Protein AF-A0A8S3D361-F1 (afdb_monomer_lite)

Structure (mmCIF, N/CA/C/O backbone):
data_AF-A0A8S3D361-F1
#
_entry.id   AF-A0A8S3D361-F1
#
loop_
_atom_site.group_PDB
_atom_site.id
_atom_site.type_symbol
_atom_site.label_atom_id
_atom_site.label_alt_id
_atom_site.label_comp_id
_atom_site.label_asym_id
_atom_site.label_entity_id
_atom_site.label_seq_id
_atom_site.pdbx_PDB_ins_code
_atom_site.Cartn_x
_atom_site.Cartn_y
_atom_site.Cartn_z
_atom_site.occupancy
_atom_site.B_iso_or_equiv
_atom_site.auth_seq_id
_atom_site.auth_comp_id
_atom_site.auth_asym_id
_atom_site.auth_atom_id
_atom_site.pdbx_PDB_model_num
ATOM 1 N N . MET A 1 1 ? -18.972 2.897 5.298 1.00 60.41 1 MET A N 1
ATOM 2 C CA . MET A 1 1 ? -17.776 2.309 4.653 1.00 60.41 1 MET A CA 1
ATOM 3 C C . MET A 1 1 ? -16.632 3.283 4.858 1.00 60.41 1 MET A C 1
ATOM 5 O O . MET A 1 1 ? -16.782 4.421 4.443 1.00 60.41 1 MET A O 1
ATOM 9 N N . CYS A 1 2 ? -15.546 2.868 5.508 1.00 86.06 2 CYS A N 1
ATOM 10 C CA . CYS A 1 2 ? -14.348 3.692 5.681 1.00 86.06 2 CYS A CA 1
ATOM 11 C C . CYS A 1 2 ? -13.215 3.032 4.894 1.00 86.06 2 CYS A C 1
ATOM 13 O O . CYS A 1 2 ? -12.885 1.878 5.159 1.00 86.06 2 CYS A O 1
ATOM 15 N N . ARG A 1 3 ? -12.680 3.737 3.897 1.00 91.31 3 ARG A N 1
ATOM 16 C CA . ARG A 1 3 ? -11.553 3.315 3.059 1.00 91.31 3 ARG A CA 1
ATOM 17 C C . ARG A 1 3 ? -10.624 4.513 2.948 1.00 91.31 3 ARG A C 1
ATOM 19 O O . ARG A 1 3 ? -11.101 5.614 2.685 1.00 91.31 3 ARG A O 1
ATOM 26 N N . ILE A 1 4 ? -9.338 4.304 3.186 1.00 92.56 4 ILE A N 1
ATOM 27 C CA . ILE A 1 4 ? -8.322 5.356 3.133 1.00 92.56 4 ILE A CA 1
ATOM 28 C C . ILE A 1 4 ? -7.396 5.094 1.952 1.00 92.56 4 ILE A C 1
ATOM 30 O O . ILE A 1 4 ? -7.298 3.968 1.483 1.00 92.56 4 ILE A O 1
ATOM 34 N N . TYR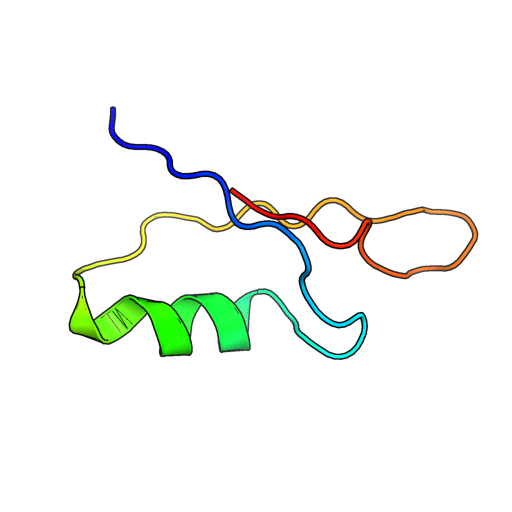 A 1 5 ? -6.753 6.139 1.4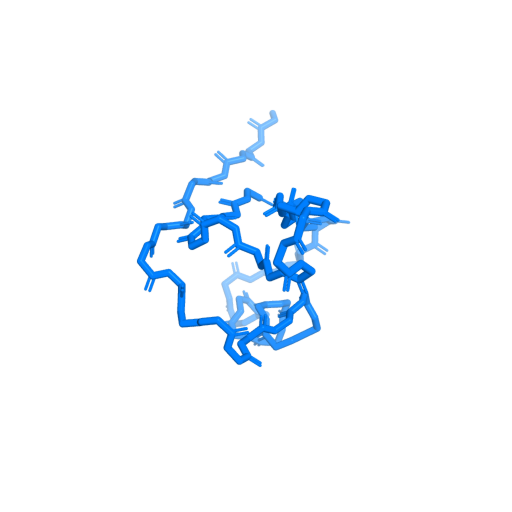46 1.00 93.69 5 TYR A N 1
ATOM 35 C CA . TYR A 1 5 ? -5.719 6.014 0.427 1.00 93.69 5 TYR A CA 1
ATOM 36 C C . TYR A 1 5 ? -4.350 6.133 1.089 1.00 93.69 5 TYR A C 1
ATOM 38 O O . TYR A 1 5 ? -4.127 7.041 1.890 1.00 93.69 5 TYR A O 1
ATOM 46 N N . ILE A 1 6 ? -3.437 5.237 0.729 1.00 93.62 6 ILE A N 1
ATOM 47 C CA . ILE A 1 6 ? -2.050 5.248 1.184 1.00 93.62 6 ILE A CA 1
ATOM 48 C C . ILE A 1 6 ? -1.177 5.355 -0.066 1.00 93.62 6 ILE A C 1
ATOM 50 O O . ILE A 1 6 ? -1.155 4.440 -0.886 1.00 93.62 6 ILE A O 1
ATOM 54 N N . GLY A 1 7 ? -0.482 6.480 -0.232 1.00 94.31 7 GLY A N 1
ATOM 55 C CA . GLY A 1 7 ? 0.425 6.727 -1.356 1.00 94.31 7 GLY A CA 1
ATOM 56 C C . GLY A 1 7 ? 1.895 6.701 -0.945 1.00 94.31 7 GLY A C 1
ATOM 57 O O . GLY A 1 7 ? 2.215 6.666 0.240 1.00 94.31 7 GLY A O 1
ATOM 58 N N . SER A 1 8 ? 2.787 6.767 -1.936 1.00 93.50 8 SER A N 1
ATOM 59 C CA . SER A 1 8 ? 4.245 6.796 -1.737 1.00 93.50 8 SER A CA 1
ATOM 60 C C . SER A 1 8 ? 4.783 5.594 -0.945 1.00 93.50 8 SER A C 1
ATOM 62 O O . SER A 1 8 ? 5.703 5.719 -0.135 1.00 93.50 8 SER A O 1
ATOM 64 N N . ILE A 1 9 ? 4.203 4.418 -1.180 1.00 93.31 9 ILE A N 1
ATOM 65 C CA . ILE A 1 9 ? 4.624 3.161 -0.561 1.00 93.31 9 ILE A CA 1
ATOM 66 C C . ILE A 1 9 ? 5.914 2.690 -1.245 1.00 93.31 9 ILE A C 1
ATOM 68 O O . ILE A 1 9 ? 5.958 2.577 -2.471 1.00 93.31 9 ILE A O 1
ATOM 72 N N . ASN A 1 10 ? 6.950 2.393 -0.461 1.00 92.50 10 ASN A N 1
ATOM 73 C CA . ASN A 1 10 ? 8.189 1.785 -0.954 1.00 92.50 10 ASN A CA 1
ATOM 74 C C . ASN A 1 10 ? 7.911 0.379 -1.519 1.00 92.50 10 ASN A C 1
ATOM 76 O O . ASN A 1 10 ? 7.232 -0.390 -0.851 1.00 92.50 10 ASN A O 1
ATOM 80 N N . PHE A 1 11 ? 8.473 0.054 -2.693 1.00 90.06 11 PHE A N 1
ATOM 81 C CA . PHE A 1 11 ? 8.337 -1.218 -3.427 1.00 90.06 11 PHE A CA 1
ATOM 82 C C . PHE A 1 11 ? 8.658 -2.494 -2.630 1.00 90.06 11 PHE A C 1
ATOM 84 O O . PHE A 1 11 ? 8.260 -3.582 -3.041 1.00 90.06 11 PHE A O 1
ATOM 91 N N . GLU A 1 12 ? 9.401 -2.374 -1.532 1.00 89.31 12 GLU A N 1
ATOM 92 C CA . GLU A 1 12 ? 9.739 -3.489 -0.637 1.00 89.31 12 GLU A CA 1
ATOM 93 C C . GLU A 1 12 ? 8.623 -3.816 0.368 1.00 89.31 12 GLU A C 1
ATOM 95 O O . GLU A 1 12 ? 8.643 -4.875 0.997 1.00 89.31 12 GLU A O 1
ATOM 100 N N . LEU A 1 13 ? 7.643 -2.921 0.535 1.00 91.38 13 LEU A N 1
ATOM 101 C CA . LEU A 1 13 ? 6.547 -3.113 1.475 1.00 91.38 13 LEU A CA 1
ATOM 102 C C . LEU A 1 13 ? 5.478 -4.032 0.891 1.00 91.38 13 LEU A C 1
ATOM 104 O O . LEU A 1 13 ? 5.076 -3.937 -0.266 1.00 91.38 13 LEU A O 1
ATOM 108 N N . ASN A 1 14 ? 4.955 -4.902 1.746 1.00 90.44 14 ASN A N 1
ATOM 109 C CA . ASN A 1 14 ? 3.865 -5.800 1.401 1.00 90.44 14 ASN A CA 1
ATOM 110 C C . ASN A 1 14 ? 2.615 -5.516 2.246 1.00 90.44 14 ASN A C 1
ATOM 112 O O . ASN A 1 14 ? 2.601 -4.699 3.171 1.00 90.44 14 ASN A O 1
ATOM 116 N N . GLU A 1 15 ? 1.538 -6.223 1.921 1.00 91.69 15 GLU A N 1
ATOM 117 C CA . GLU A 1 15 ? 0.241 -6.054 2.569 1.00 91.69 15 GLU A CA 1
ATOM 118 C C . GLU A 1 15 ? 0.282 -6.328 4.087 1.00 91.69 15 GLU A C 1
ATOM 120 O O . GLU A 1 15 ? -0.395 -5.654 4.865 1.00 91.69 15 GLU A O 1
ATOM 125 N N . ALA A 1 16 ? 1.102 -7.290 4.524 1.00 92.44 16 ALA A N 1
ATOM 126 C CA . ALA A 1 16 ? 1.242 -7.645 5.934 1.00 92.44 16 ALA A CA 1
ATOM 127 C C . ALA A 1 16 ? 1.914 -6.522 6.738 1.00 92.44 16 ALA A C 1
ATOM 129 O O . ALA A 1 16 ? 1.436 -6.170 7.817 1.00 92.44 16 ALA A O 1
ATOM 130 N N . MET A 1 17 ? 2.963 -5.909 6.181 1.00 93.69 17 MET A N 1
ATOM 131 C CA . MET A 1 17 ? 3.644 -4.763 6.789 1.00 93.69 17 MET A CA 1
ATOM 132 C C . MET A 1 17 ? 2.709 -3.559 6.917 1.00 93.69 17 MET A C 1
ATOM 134 O O . MET A 1 17 ? 2.695 -2.905 7.958 1.00 93.69 17 MET A O 1
ATOM 138 N N . LEU A 1 18 ? 1.872 -3.302 5.905 1.00 93.25 18 LEU A N 1
ATOM 139 C CA . LEU A 1 18 ? 0.848 -2.258 5.990 1.00 93.25 18 LEU A CA 1
ATOM 140 C C . LEU A 1 18 ? -0.175 -2.573 7.087 1.00 93.25 18 LEU A C 1
ATOM 142 O O . LEU A 1 18 ? -0.429 -1.729 7.939 1.00 93.25 18 LEU A O 1
ATOM 146 N N . LYS A 1 19 ? -0.718 -3.794 7.149 1.00 93.19 19 LYS A N 1
ATOM 147 C CA . LYS A 1 19 ? -1.651 -4.171 8.228 1.00 93.19 19 LYS A CA 1
ATOM 148 C C . LYS A 1 19 ? -1.040 -3.979 9.615 1.00 93.19 19 LYS A C 1
ATOM 150 O O . LYS A 1 19 ? -1.716 -3.466 10.503 1.00 93.19 19 LYS A O 1
ATOM 155 N N . GLN A 1 20 ? 0.227 -4.349 9.793 1.00 94.56 20 GLN A N 1
ATOM 156 C CA . GLN A 1 20 ? 0.943 -4.160 11.051 1.00 94.56 20 GLN A CA 1
ATOM 157 C C . GLN A 1 20 ? 1.140 -2.675 11.386 1.00 94.56 20 GLN A C 1
ATOM 159 O O . GLN A 1 20 ? 0.907 -2.274 12.522 1.00 94.56 20 GLN A O 1
ATOM 164 N N . ALA A 1 21 ? 1.510 -1.849 10.404 1.00 93.75 21 ALA A N 1
ATOM 165 C CA . ALA A 1 21 ? 1.685 -0.410 10.596 1.00 93.75 21 ALA A CA 1
ATOM 166 C C . ALA A 1 21 ? 0.377 0.296 10.991 1.00 93.75 21 ALA A C 1
ATOM 168 O O . ALA A 1 21 ? 0.402 1.247 11.770 1.00 93.75 21 ALA A O 1
ATOM 169 N N . PHE A 1 22 ? -0.765 -0.180 10.481 1.00 93.31 22 PHE A N 1
ATOM 170 C CA . PHE A 1 22 ? -2.072 0.423 10.745 1.00 93.31 22 PHE A CA 1
ATOM 171 C C . PHE A 1 22 ? -2.833 -0.184 11.937 1.00 93.31 22 PHE A C 1
ATOM 173 O O . PHE A 1 22 ? -3.822 0.403 12.374 1.00 93.31 22 PHE A O 1
ATOM 180 N N . GLN A 1 23 ? -2.364 -1.298 12.516 1.00 93.00 23 GLN A N 1
ATOM 181 C CA . GLN A 1 23 ? -2.978 -1.931 13.694 1.00 93.00 23 GLN A CA 1
ATOM 182 C C . GLN A 1 23 ? -3.251 -0.980 14.874 1.00 93.00 23 GLN A C 1
ATOM 184 O O . GLN A 1 23 ? -4.332 -1.084 15.457 1.00 93.00 23 GLN A O 1
ATOM 189 N N . PRO A 1 24 ? -2.348 -0.044 15.238 1.00 95.75 24 PRO A N 1
ATOM 190 C CA . PRO A 1 24 ? -2.589 0.868 16.358 1.00 95.75 24 PRO A CA 1
ATOM 191 C C . PRO A 1 24 ? -3.786 1.806 16.153 1.00 95.75 24 PRO A C 1
ATOM 193 O O . PRO A 1 24 ? -4.350 2.297 17.126 1.00 95.75 24 PRO A O 1
ATOM 196 N N . PHE A 1 25 ? -4.192 2.049 14.903 1.00 92.19 25 PHE A N 1
ATOM 197 C CA . PHE A 1 25 ? -5.336 2.906 14.573 1.00 92.19 25 PHE A CA 1
ATOM 198 C C . PHE A 1 25 ? -6.666 2.139 14.546 1.00 92.19 25 PHE A C 1
ATOM 200 O O . PHE A 1 25 ? -7.723 2.751 14.396 1.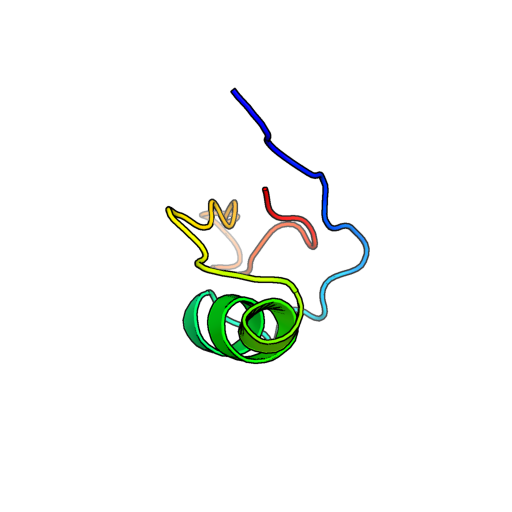00 92.19 25 PHE A O 1
ATOM 207 N N . GLY A 1 26 ? -6.627 0.811 14.696 1.00 91.94 26 GLY A N 1
ATOM 208 C CA . GLY A 1 26 ? -7.802 -0.048 14.771 1.00 91.94 26 GLY A CA 1
ATOM 209 C C . GLY A 1 26 ? -7.727 -1.288 13.872 1.00 91.94 26 GLY A C 1
ATOM 210 O O . GLY A 1 26 ? -6.729 -1.537 13.191 1.00 91.94 26 GLY A O 1
ATOM 211 N N . PRO A 1 27 ? -8.795 -2.104 13.859 1.00 92.00 27 PRO A N 1
ATOM 212 C CA . PRO A 1 27 ? -8.842 -3.325 13.064 1.00 92.00 27 PRO A CA 1
ATOM 213 C C . PRO A 1 27 ? -8.859 -3.020 11.559 1.00 92.00 27 PRO A C 1
ATOM 215 O O . PRO A 1 27 ? -9.771 -2.372 11.042 1.00 92.00 27 PRO A O 1
ATOM 218 N N . VAL A 1 28 ? -7.873 -3.553 10.834 1.00 92.62 28 VAL A N 1
ATOM 219 C CA . VAL A 1 28 ? -7.778 -3.437 9.373 1.00 92.62 28 VAL A CA 1
ATOM 220 C C . VAL A 1 28 ? -8.549 -4.582 8.717 1.00 92.62 28 VAL A C 1
ATOM 222 O O . VAL A 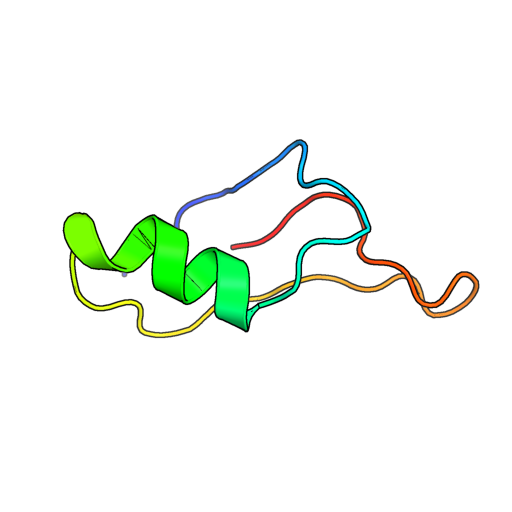1 28 ? -8.188 -5.748 8.859 1.00 92.62 28 VAL A O 1
ATOM 225 N N . LYS A 1 29 ? -9.616 -4.254 7.981 1.00 92.31 29 LYS A N 1
ATOM 226 C CA . LYS A 1 29 ? -10.499 -5.255 7.357 1.00 92.31 29 LYS A CA 1
ATOM 227 C C . LYS A 1 29 ? -9.880 -5.902 6.116 1.00 92.31 29 LYS A C 1
ATOM 229 O O . LYS A 1 29 ? -9.996 -7.106 5.919 1.00 92.31 29 LYS A O 1
ATOM 234 N N . ALA A 1 30 ? -9.249 -5.092 5.276 1.00 91.69 30 ALA A N 1
ATOM 235 C CA . ALA A 1 30 ? -8.568 -5.510 4.060 1.00 91.69 30 ALA A CA 1
ATOM 236 C C . ALA A 1 30 ? -7.548 -4.440 3.677 1.00 91.69 30 ALA A C 1
ATOM 238 O O . ALA A 1 30 ? -7.706 -3.285 4.068 1.00 91.69 30 ALA A O 1
ATOM 239 N N . VAL A 1 31 ? -6.536 -4.834 2.911 1.00 93.44 31 VAL A N 1
ATOM 240 C CA . VAL A 1 31 ? -5.636 -3.910 2.227 1.00 93.44 31 VAL A CA 1
ATOM 241 C C . VAL A 1 31 ? -5.595 -4.336 0.764 1.00 93.44 31 VAL A C 1
ATOM 243 O O . VAL A 1 31 ? -5.543 -5.520 0.451 1.00 93.44 31 VAL A O 1
ATOM 246 N N . SER A 1 32 ? -5.672 -3.375 -0.144 1.00 92.81 32 SER A N 1
ATOM 247 C CA . SER A 1 32 ? -5.674 -3.595 -1.584 1.00 92.81 32 SER A CA 1
ATOM 248 C C . SER A 1 32 ? -4.438 -2.944 -2.189 1.00 92.81 32 SER A C 1
ATOM 250 O O . SER A 1 32 ? -4.441 -1.764 -2.543 1.00 92.81 32 SER A O 1
ATOM 252 N N . LEU A 1 33 ? -3.362 -3.725 -2.279 1.00 92.38 33 LEU A N 1
ATOM 253 C CA . LEU A 1 33 ? -2.117 -3.324 -2.927 1.00 92.38 33 LEU A CA 1
ATOM 254 C C . LEU A 1 33 ? -2.226 -3.608 -4.432 1.00 92.38 33 LEU A C 1
ATOM 256 O O . LEU A 1 33 ? -2.467 -4.745 -4.835 1.00 92.38 33 LEU A O 1
ATOM 260 N N . THR A 1 34 ? -2.072 -2.589 -5.279 1.00 89.00 34 THR A N 1
ATOM 261 C CA . THR A 1 34 ? -2.152 -2.795 -6.736 1.00 89.00 34 THR A CA 1
ATOM 262 C C . THR A 1 34 ? -0.777 -3.129 -7.294 1.00 89.00 34 THR A C 1
ATOM 264 O O . THR A 1 34 ? 0.146 -2.333 -7.138 1.00 89.00 34 THR A O 1
ATOM 267 N N . PHE A 1 35 ? -0.652 -4.262 -7.987 1.00 89.94 35 PHE A N 1
ATOM 268 C CA . PHE A 1 35 ? 0.593 -4.710 -8.616 1.00 89.94 35 PHE A CA 1
ATOM 269 C C . PHE A 1 35 ? 0.654 -4.395 -10.111 1.00 89.94 35 PHE A C 1
ATOM 271 O O . PHE A 1 35 ? -0.362 -4.353 -10.808 1.00 89.94 35 PHE A O 1
ATOM 278 N N . ASP A 1 36 ? 1.863 -4.130 -10.590 1.00 87.94 36 ASP A N 1
ATOM 279 C CA . ASP A 1 36 ? 2.210 -4.081 -12.001 1.00 87.94 36 ASP A CA 1
ATOM 280 C C . ASP A 1 36 ? 2.617 -5.497 -12.457 1.00 87.94 36 ASP A C 1
ATOM 282 O O . ASP A 1 36 ? 3.584 -6.051 -11.925 1.00 87.94 36 ASP A O 1
ATOM 286 N N . PRO A 1 37 ? 1.898 -6.100 -13.422 1.00 86.69 37 PRO A N 1
ATOM 287 C CA . PRO A 1 37 ? 2.160 -7.464 -13.872 1.00 86.69 37 PRO A CA 1
ATOM 288 C C . PRO A 1 37 ? 3.485 -7.618 -14.635 1.00 86.69 37 PRO A C 1
ATOM 290 O O . PRO A 1 37 ? 3.963 -8.739 -14.774 1.00 86.69 37 PRO A O 1
ATOM 293 N N . VAL A 1 38 ? 4.082 -6.528 -15.130 1.00 90.12 38 VAL A N 1
ATOM 294 C CA . VAL A 1 38 ? 5.333 -6.570 -15.904 1.00 90.12 38 VAL A CA 1
ATOM 295 C C . VAL A 1 38 ? 6.544 -6.566 -14.978 1.00 90.12 38 VAL A C 1
ATOM 297 O O . VAL A 1 38 ? 7.460 -7.366 -15.141 1.00 90.12 38 VAL A O 1
ATOM 300 N N . THR A 1 39 ? 6.555 -5.668 -13.992 1.00 86.38 39 THR A N 1
ATOM 301 C CA . THR A 1 39 ? 7.683 -5.524 -13.051 1.00 86.38 39 THR A CA 1
ATOM 302 C C . THR A 1 39 ? 7.534 -6.387 -11.802 1.00 86.38 39 THR A C 1
ATOM 304 O O . THR A 1 39 ? 8.489 -6.521 -11.038 1.00 86.38 39 THR A O 1
ATOM 307 N N . ASN A 1 40 ? 6.344 -6.962 -11.593 1.00 85.19 40 ASN A N 1
ATOM 308 C CA . ASN A 1 40 ? 5.961 -7.708 -10.397 1.00 85.19 40 ASN A CA 1
ATOM 309 C C . ASN A 1 40 ? 6.144 -6.892 -9.100 1.00 85.19 40 ASN A C 1
ATOM 311 O O . ASN A 1 40 ? 6.440 -7.426 -8.033 1.00 85.19 40 ASN A O 1
ATOM 315 N N . ARG A 1 41 ? 5.999 -5.564 -9.202 1.00 86.25 41 ARG A N 1
ATOM 316 C CA . ARG A 1 41 ? 6.091 -4.604 -8.092 1.00 86.25 41 ARG A CA 1
ATOM 317 C C . ARG A 1 41 ? 4.762 -3.899 -7.906 1.00 86.25 41 ARG A C 1
ATOM 319 O O . ARG A 1 41 ? 3.999 -3.734 -8.853 1.00 86.25 41 ARG A O 1
ATOM 326 N N . HIS A 1 42 ? 4.474 -3.449 -6.692 1.00 89.69 42 HIS A N 1
ATOM 327 C CA . HIS A 1 42 ? 3.275 -2.65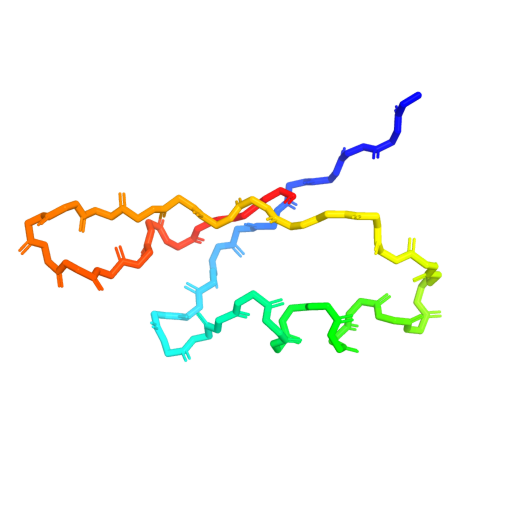3 -6.467 1.00 89.69 42 HIS A CA 1
ATOM 328 C C . HIS A 1 42 ? 3.423 -1.230 -6.999 1.00 89.69 42 HIS A C 1
ATOM 330 O O . HIS A 1 42 ? 4.512 -0.671 -7.019 1.00 89.69 42 HIS A O 1
ATOM 336 N N . LYS A 1 43 ? 2.317 -0.601 -7.394 1.00 90.56 43 LYS A N 1
ATOM 337 C CA . LYS A 1 43 ? 2.281 0.728 -8.029 1.00 90.56 43 LYS A CA 1
ATOM 338 C C . LYS A 1 43 ? 2.545 1.895 -7.063 1.00 90.56 43 LYS A C 1
ATOM 340 O O . LYS A 1 43 ? 2.182 3.029 -7.350 1.00 90.56 43 LYS A O 1
ATOM 345 N N . GLY A 1 44 ? 3.136 1.621 -5.900 1.00 92.88 44 GLY A N 1
ATOM 346 C CA . GLY A 1 44 ? 3.414 2.626 -4.868 1.00 92.88 44 GLY A CA 1
ATOM 347 C C . GLY A 1 44 ? 2.187 3.161 -4.117 1.00 92.88 44 GLY A C 1
ATOM 348 O O . GLY A 1 44 ? 2.310 4.156 -3.403 1.00 92.88 44 GLY A O 1
ATOM 349 N N . PHE A 1 45 ? 1.017 2.525 -4.249 1.00 93.56 45 PHE A N 1
ATOM 350 C CA . PHE A 1 45 ? -0.185 2.900 -3.504 1.00 93.56 45 PHE A CA 1
ATOM 351 C C . PHE A 1 45 ? -1.024 1.692 -3.074 1.00 93.56 45 PHE A C 1
ATOM 353 O O . PHE A 1 45 ? -0.957 0.614 -3.675 1.00 93.56 45 PHE A O 1
ATOM 360 N N . ALA A 1 46 ? -1.830 1.903 -2.036 1.00 94.38 46 ALA A N 1
ATOM 361 C CA . ALA A 1 46 ? -2.759 0.933 -1.480 1.00 94.38 46 ALA A CA 1
ATOM 362 C C . ALA A 1 46 ? -4.031 1.612 -0.968 1.00 94.38 46 ALA A C 1
ATOM 364 O O . ALA A 1 46 ? -4.078 2.833 -0.788 1.00 94.38 46 ALA A O 1
ATOM 365 N N . PHE A 1 47 ? -5.043 0.792 -0.704 1.00 93.25 47 PHE A N 1
ATOM 366 C CA . PHE A 1 47 ? -6.260 1.203 -0.016 1.00 93.25 47 PHE A CA 1
ATOM 367 C C . PHE A 1 47 ? -6.676 0.229 1.078 1.00 93.25 47 PHE A C 1
ATOM 369 O O . PHE A 1 47 ? -6.293 -0.953 0.946 1.00 93.25 47 PHE A O 1
#

pLDDT: mean 90.94, std 5.13, range [60.41, 95.75]

InterPro domains:
  IPR000504 RNA recognition motif domain [PF00076] (4-47)
  IPR000504 RNA recognition motif domain [PS50102] (2-47)
  IPR012677 Nucleotide-binding alpha-beta plait domain superfamily [G3DSA:3.30.70.330] (2-47)
  IPR035979 RNA-binding domain superfamily [SSF54928] (2-47)
  IPR051974 Poly(U)-binding-splicing regulator [PTHR47330] (1-47)

Foldseek 3Di:
DDDDKDAQADQVDDQVNVQVVCVVVHHDPGKAFDADPVVRTTPRMID

Radius of gyration: 10.91 Å; chains: 1; bounding box: 28×14×32 Å

Sequence (47 aa):
MCRIYIG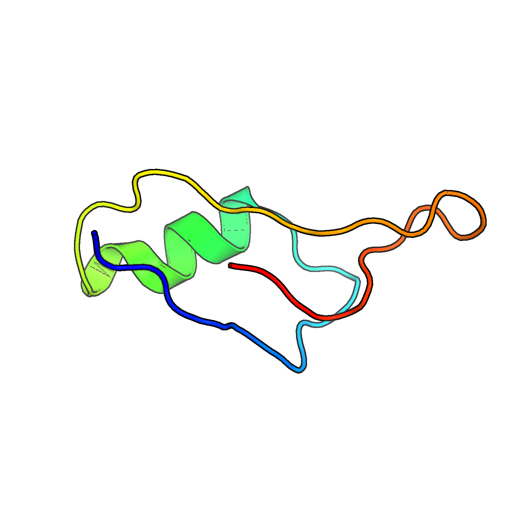SINFELNEAMLKQAFQPFGPVKAVSLTFDPVTNRHKGFAF

Secondary structure (DSSP, 8-state):
-----B-S--TT--HHHHHHHHGGGS------EEEETTTTEEEEEE-

Organism: NCBI:txid392030